Protein AF-X1KK42-F1 (afdb_monomer_lite)

Radius of gyration: 10.4 Å; chains: 1; bounding box: 21×23×24 Å

pLDDT: mean 95.78, std 3.56, range [79.81, 98.44]

Organism: NCBI:txid412755

Foldseek 3Di:
DQLCPDQEAEQEAQDCVRQVCVVVSVVSVNDHYYDYDPRRVVNND

Secondary structure (DSSP, 8-state):
--GGG-SEEE-----HHHHTTHHHHHHTT--SEEE--HHHHHHT-

Structure (mmCIF, N/CA/C/O backbone):
data_AF-X1KK42-F1
#
_entry.id   AF-X1KK42-F1
#
loop_
_atom_site.group_PDB
_atom_site.id
_atom_site.type_symbol
_atom_site.label_atom_id
_atom_site.label_alt_id
_atom_site.label_comp_id
_atom_site.label_asym_id
_atom_site.label_entity_id
_atom_site.label_seq_id
_atom_site.pdbx_PDB_ins_code
_atom_site.Cartn_x
_atom_site.Cartn_y
_atom_site.Cartn_z
_atom_site.occupancy
_atom_site.B_iso_or_equiv
_atom_site.auth_seq_id
_atom_site.auth_comp_id
_atom_site.auth_asym_id
_atom_site.auth_atom_id
_atom_site.pdbx_PDB_model_num
ATOM 1 N N . MET A 1 1 ? -2.334 14.311 10.119 1.00 79.81 1 MET A N 1
ATOM 2 C CA . MET A 1 1 ? -3.735 14.031 9.745 1.00 79.81 1 MET A CA 1
ATOM 3 C C . MET A 1 1 ? -4.072 12.619 10.194 1.00 79.81 1 MET A C 1
ATOM 5 O O . MET A 1 1 ? -3.177 11.777 10.139 1.00 79.81 1 MET A O 1
ATOM 9 N N . PRO A 1 2 ? -5.284 12.370 10.703 1.00 89.12 2 PRO A N 1
ATOM 10 C CA . PRO A 1 2 ? -5.738 11.012 10.992 1.00 89.12 2 PRO A CA 1
ATOM 11 C C . PRO A 1 2 ? -5.817 10.200 9.679 1.00 89.12 2 PRO A C 1
ATOM 13 O O . PRO A 1 2 ? -6.239 10.760 8.671 1.00 89.12 2 PRO A O 1
ATOM 16 N N . PRO A 1 3 ? -5.396 8.923 9.626 1.00 90.75 3 PRO A N 1
ATOM 17 C CA . PRO A 1 3 ? -5.467 8.113 8.400 1.00 90.75 3 PRO A CA 1
ATOM 18 C C . PRO A 1 3 ? -6.866 8.032 7.780 1.00 90.75 3 PRO A C 1
ATOM 20 O O . PRO A 1 3 ? -6.994 7.982 6.563 1.00 90.75 3 PRO A O 1
ATOM 23 N N . GLN A 1 4 ? -7.902 8.111 8.614 1.00 93.50 4 GLN A N 1
ATOM 24 C CA . GLN A 1 4 ? -9.314 8.146 8.237 1.00 93.50 4 GLN A CA 1
ATOM 25 C C . GLN A 1 4 ? -9.683 9.373 7.380 1.00 93.50 4 GLN A C 1
ATOM 27 O O . GLN A 1 4 ? -10.723 9.366 6.734 1.00 93.50 4 GLN A O 1
ATOM 32 N N . SER A 1 5 ? -8.872 10.442 7.378 1.00 94.88 5 SER A N 1
ATOM 33 C CA . SER A 1 5 ? -9.135 11.646 6.576 1.00 94.88 5 SER A CA 1
ATOM 34 C C . SER A 1 5 ? -8.489 11.621 5.188 1.00 94.88 5 SER A C 1
ATOM 36 O O . SER A 1 5 ? -8.428 12.664 4.545 1.00 94.88 5 SER A O 1
ATOM 38 N N . LEU A 1 6 ? -7.898 10.501 4.765 1.00 95.50 6 LEU A N 1
ATOM 39 C CA . LEU A 1 6 ? -7.323 10.354 3.428 1.00 95.50 6 LEU A CA 1
ATOM 40 C C . LEU A 1 6 ? -8.394 9.849 2.455 1.00 95.50 6 LEU A C 1
ATOM 42 O O . LEU A 1 6 ? -8.992 8.800 2.685 1.00 95.50 6 LEU A O 1
ATOM 46 N N . ASP A 1 7 ? -8.577 10.548 1.336 1.00 96.94 7 ASP A N 1
ATOM 47 C CA . ASP A 1 7 ? -9.537 10.144 0.300 1.00 96.94 7 ASP A CA 1
ATOM 48 C C . ASP A 1 7 ? -9.068 8.908 -0.483 1.00 96.94 7 ASP A C 1
ATOM 50 O O . ASP A 1 7 ? -9.873 8.072 -0.892 1.00 96.94 7 ASP A O 1
ATOM 54 N N . ALA A 1 8 ? -7.755 8.786 -0.703 1.00 97.19 8 ALA A N 1
ATOM 55 C CA . ALA A 1 8 ? -7.138 7.658 -1.392 1.00 97.19 8 ALA A CA 1
ATOM 56 C C . ALA A 1 8 ? -5.619 7.609 -1.170 1.00 97.19 8 ALA A C 1
ATOM 58 O O . ALA A 1 8 ? -4.994 8.585 -0.750 1.00 97.19 8 ALA A O 1
ATOM 59 N N . VAL A 1 9 ? -5.017 6.476 -1.532 1.00 97.44 9 VAL A N 1
ATOM 60 C CA . VAL A 1 9 ? -3.566 6.311 -1.699 1.00 97.44 9 VAL A CA 1
ATOM 61 C C . VAL A 1 9 ? -3.283 5.877 -3.133 1.00 97.44 9 VAL A C 1
ATOM 63 O O . VAL A 1 9 ? -3.973 5.012 -3.663 1.00 97.44 9 VAL A O 1
ATOM 66 N N . LEU A 1 10 ? -2.253 6.451 -3.756 1.00 98.19 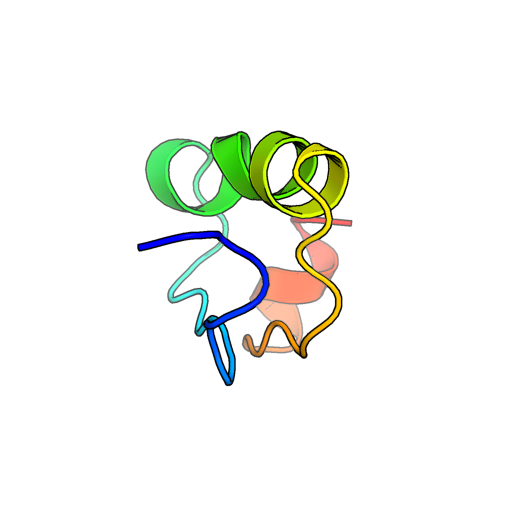10 LEU A N 1
ATOM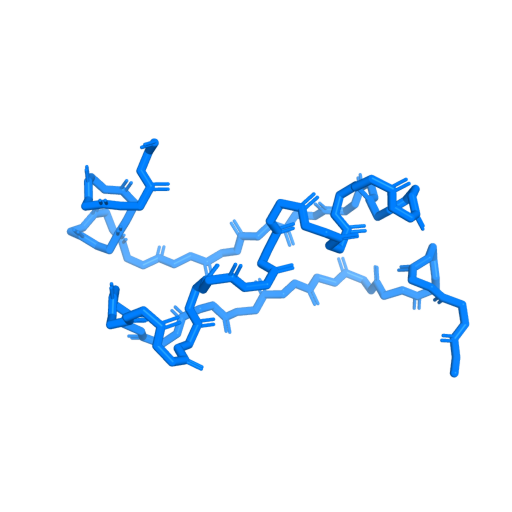 67 C CA . LEU A 1 10 ? -1.730 6.000 -5.044 1.00 98.19 10 LEU A CA 1
ATOM 68 C C . LEU A 1 10 ? -0.352 5.374 -4.822 1.00 98.19 10 LEU A C 1
ATOM 70 O O . LEU A 1 10 ? 0.577 6.060 -4.393 1.00 98.19 10 LEU A O 1
ATOM 74 N N . LEU A 1 11 ? -0.217 4.082 -5.108 1.00 98.00 11 LEU A N 1
ATOM 75 C CA . LEU A 1 11 ? 1.054 3.373 -5.017 1.00 98.00 11 LEU A CA 1
ATOM 76 C C . LEU A 1 11 ? 1.741 3.375 -6.387 1.00 98.00 11 LEU A C 1
ATOM 78 O O . LEU A 1 11 ? 1.184 2.902 -7.376 1.00 98.00 11 LEU A O 1
ATOM 82 N N . THR A 1 12 ? 2.956 3.922 -6.438 1.00 97.88 12 THR A N 1
ATOM 83 C CA . THR A 1 12 ? 3.695 4.121 -7.694 1.00 97.88 12 THR A CA 1
ATOM 84 C C . THR A 1 12 ? 4.323 2.834 -8.225 1.00 97.88 12 THR A C 1
ATOM 86 O O . THR A 1 12 ? 4.367 2.645 -9.436 1.00 97.88 12 THR A O 1
ATOM 89 N N . HIS A 1 13 ? 4.823 1.970 -7.336 1.00 98.06 13 HIS A N 1
ATOM 90 C CA . HIS A 1 13 ? 5.429 0.676 -7.653 1.00 98.06 13 HIS A CA 1
ATOM 91 C C . HIS A 1 13 ? 5.553 -0.199 -6.392 1.00 98.06 13 HIS A C 1
ATOM 93 O O . HIS A 1 13 ? 5.298 0.257 -5.278 1.00 98.06 13 HIS A O 1
ATOM 99 N N . ALA A 1 14 ? 5.945 -1.463 -6.569 1.00 97.81 14 ALA A N 1
ATOM 100 C CA . ALA A 1 14 ? 5.838 -2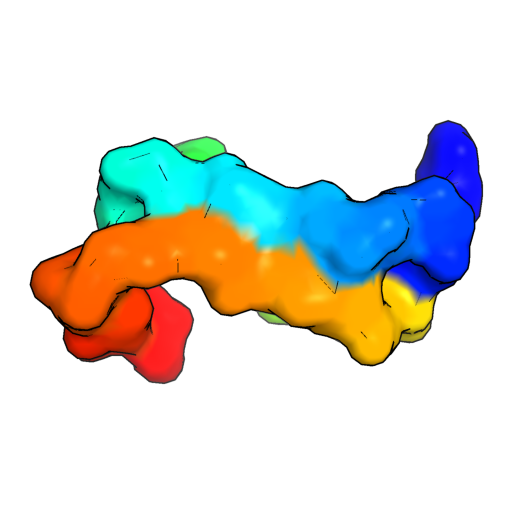.503 -5.544 1.00 97.81 14 ALA A CA 1
ATOM 101 C C . ALA A 1 14 ? 7.060 -2.668 -4.623 1.00 97.81 14 ALA A C 1
ATOM 103 O O . ALA A 1 14 ? 7.136 -3.654 -3.890 1.00 97.81 14 ALA A O 1
ATOM 104 N N . HIS A 1 15 ? 8.036 -1.758 -4.654 1.00 98.19 15 HIS A N 1
ATOM 105 C CA . HIS A 1 15 ? 9.174 -1.888 -3.748 1.00 98.19 15 HIS A CA 1
ATOM 106 C C . HIS A 1 15 ? 8.747 -1.698 -2.287 1.00 98.19 15 HIS A C 1
ATOM 108 O O . HIS A 1 15 ? 7.846 -0.916 -1.967 1.00 98.19 15 HIS A O 1
ATOM 114 N N . LEU A 1 16 ? 9.414 -2.427 -1.389 1.00 97.00 16 LEU A N 1
ATOM 115 C CA . LEU A 1 16 ? 9.064 -2.488 0.030 1.00 97.00 16 LEU A CA 1
ATOM 116 C C . LEU A 1 16 ? 9.121 -1.116 0.721 1.00 97.00 16 LEU A C 1
ATOM 118 O O . LEU A 1 16 ? 8.338 -0.852 1.629 1.00 97.00 16 LEU A O 1
ATOM 122 N N . ASP A 1 17 ? 10.004 -0.226 0.280 1.00 97.44 17 ASP A N 1
ATOM 123 C CA . ASP A 1 17 ? 10.106 1.154 0.760 1.00 97.44 17 ASP A CA 1
ATOM 124 C C . ASP A 1 17 ? 8.885 2.019 0.396 1.00 97.44 17 ASP A C 1
ATOM 126 O O . ASP A 1 17 ? 8.638 3.028 1.056 1.00 97.44 17 ASP A O 1
ATOM 130 N N . HIS A 1 18 ? 8.067 1.587 -0.569 1.00 96.88 18 HIS A N 1
ATOM 131 C CA . HIS A 1 18 ? 6.831 2.259 -0.973 1.00 96.88 18 HIS A CA 1
ATOM 132 C C . HIS A 1 18 ? 5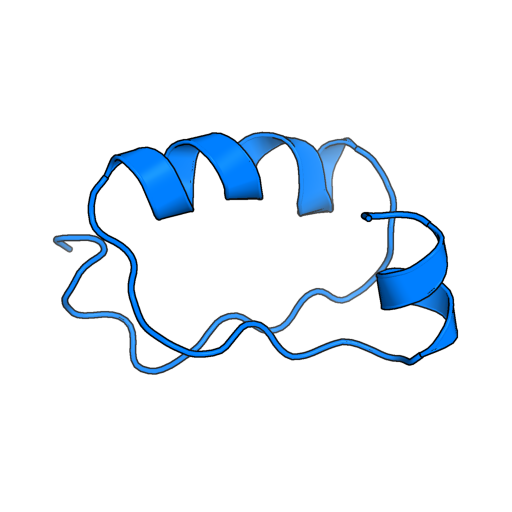.550 1.573 -0.470 1.00 96.88 18 HIS A C 1
ATOM 134 O O . HIS A 1 18 ? 4.577 2.262 -0.163 1.00 96.88 18 HIS A O 1
ATOM 140 N N . CYS A 1 19 ? 5.524 0.241 -0.348 1.00 97.38 19 CYS A N 1
ATOM 141 C CA . CYS A 1 19 ? 4.324 -0.506 0.062 1.00 97.38 19 CYS A CA 1
ATOM 142 C C . CYS A 1 19 ? 4.380 -1.066 1.497 1.00 97.38 19 CYS A C 1
ATOM 144 O O . CYS A 1 19 ? 3.341 -1.391 2.073 1.00 97.38 19 CYS A O 1
ATOM 146 N N . GLY A 1 20 ? 5.560 -1.130 2.123 1.00 97.19 20 GLY A N 1
ATOM 147 C CA . GLY A 1 20 ? 5.780 -1.854 3.382 1.00 97.19 20 GLY A CA 1
ATOM 148 C C . GLY A 1 20 ? 5.023 -1.311 4.596 1.00 97.19 20 GLY A C 1
ATOM 149 O O . GLY A 1 20 ? 4.835 -2.024 5.580 1.00 97.19 20 GLY A O 1
ATOM 150 N N . LEU A 1 21 ? 4.546 -0.063 4.539 1.00 96.94 21 LEU A N 1
ATOM 151 C CA . LEU A 1 21 ? 3.736 0.547 5.598 1.00 96.94 21 LEU A CA 1
ATOM 152 C C . LEU A 1 21 ? 2.228 0.533 5.319 1.00 96.94 21 LEU A C 1
ATOM 154 O O . LEU A 1 21 ? 1.467 0.914 6.210 1.00 96.94 21 LEU A O 1
ATOM 158 N N . LEU A 1 22 ? 1.771 0.066 4.151 1.00 96.31 22 LEU A N 1
ATOM 159 C CA . LEU A 1 22 ? 0.338 -0.025 3.846 1.00 96.31 22 LEU A CA 1
ATOM 160 C C . LEU A 1 22 ? -0.432 -0.890 4.860 1.00 96.31 22 LEU A C 1
ATOM 162 O O . LEU A 1 22 ? -1.471 -0.428 5.335 1.00 96.31 22 LEU A O 1
ATOM 166 N N . PRO A 1 23 ? 0.074 -2.052 5.329 1.00 95.75 23 PRO A N 1
ATOM 167 C CA . PRO A 1 23 ? -0.621 -2.823 6.363 1.00 95.75 23 PRO A CA 1
ATOM 168 C C . PRO A 1 23 ? -0.791 -2.049 7.676 1.00 95.75 23 PRO A C 1
ATOM 170 O O . PRO A 1 23 ? -1.812 -2.165 8.350 1.00 95.75 23 PRO A O 1
ATOM 173 N N . LYS A 1 24 ? 0.195 -1.219 8.038 1.00 95.81 24 LYS A N 1
ATOM 174 C CA . LYS A 1 24 ? 0.135 -0.363 9.230 1.00 95.81 24 LYS A CA 1
ATOM 175 C C . 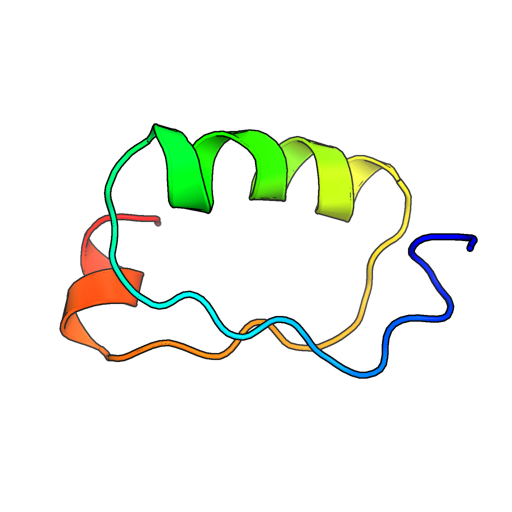LYS A 1 24 ? -0.839 0.799 9.045 1.00 95.81 24 LYS A C 1
ATOM 177 O O . LYS A 1 24 ? -1.449 1.232 10.017 1.00 95.81 24 LYS A O 1
ATOM 182 N N . LEU A 1 25 ? -0.964 1.316 7.825 1.00 95.69 25 LEU A N 1
ATOM 183 C CA . LEU A 1 25 ? -1.941 2.344 7.486 1.00 95.69 25 LEU A CA 1
ATOM 184 C C . LEU A 1 25 ? -3.367 1.802 7.663 1.00 95.69 25 LEU A C 1
ATOM 186 O O . LEU A 1 25 ? -4.158 2.424 8.367 1.00 95.69 25 LEU A O 1
ATOM 190 N N . VAL A 1 26 ? -3.648 0.608 7.129 1.00 95.06 26 VAL A N 1
ATOM 191 C CA . VAL A 1 26 ? -4.940 -0.090 7.280 1.00 95.06 26 VAL A CA 1
ATOM 192 C C . VAL A 1 26 ? -5.256 -0.383 8.751 1.00 95.06 26 VAL A C 1
ATOM 194 O O . VAL A 1 26 ? -6.367 -0.128 9.201 1.00 95.06 26 VAL A O 1
ATOM 197 N N . GLN A 1 27 ? -4.270 -0.825 9.542 1.00 95.56 27 GLN A N 1
ATOM 198 C CA . GLN A 1 27 ? -4.435 -1.030 10.993 1.00 95.56 27 GLN A CA 1
ATOM 199 C C . GLN A 1 27 ? -4.771 0.249 11.775 1.00 95.56 27 GLN A C 1
ATOM 201 O O . GLN A 1 27 ? -5.253 0.161 12.899 1.00 95.56 27 GLN A O 1
ATOM 206 N N . LYS A 1 28 ? -4.501 1.435 11.216 1.00 95.62 28 LYS A N 1
ATOM 207 C CA . LYS A 1 28 ? -4.849 2.731 11.817 1.00 95.62 28 LYS A CA 1
ATOM 208 C C . LYS A 1 28 ? -6.163 3.294 11.258 1.00 95.62 28 LYS A C 1
ATOM 210 O O . LYS A 1 28 ? -6.289 4.504 11.078 1.00 95.62 28 LYS A O 1
ATOM 215 N N . ASP A 1 29 ? -7.095 2.395 10.953 1.00 95.00 29 ASP A N 1
ATOM 216 C CA . ASP A 1 29 ? -8.429 2.642 10.399 1.00 95.00 29 ASP A CA 1
ATOM 217 C C . ASP A 1 29 ? -8.455 3.396 9.060 1.00 95.00 29 ASP A C 1
ATOM 219 O O . ASP A 1 29 ? -9.440 4.057 8.731 1.00 95.00 29 ASP A O 1
ATOM 223 N N . PHE A 1 30 ? -7.401 3.297 8.248 1.00 96.44 30 PHE A N 1
ATOM 224 C CA . PHE A 1 30 ? -7.532 3.695 6.850 1.00 96.44 30 PHE A CA 1
ATOM 225 C C . PHE A 1 30 ? -8.493 2.735 6.137 1.00 96.44 30 PHE A C 1
ATOM 227 O O . PHE A 1 30 ? -8.238 1.534 6.055 1.00 96.44 30 PHE A O 1
ATOM 234 N N . ASN A 1 31 ? -9.592 3.280 5.621 1.00 94.56 31 ASN A N 1
ATOM 235 C CA . ASN A 1 31 ? -10.712 2.541 5.036 1.00 94.56 31 ASN A CA 1
ATOM 236 C C . ASN A 1 31 ? -11.097 3.035 3.627 1.00 94.56 31 ASN A C 1
ATOM 238 O O . ASN A 1 31 ? -12.145 2.659 3.102 1.00 94.56 31 ASN A O 1
ATOM 242 N N . SER A 1 32 ? -10.238 3.850 3.015 1.00 94.88 32 SER A N 1
ATOM 243 C CA . SER A 1 32 ? -10.389 4.360 1.650 1.00 94.88 32 SER A CA 1
ATOM 244 C C . SER A 1 32 ? -9.660 3.478 0.624 1.00 94.88 32 SER A C 1
ATOM 246 O O . SER A 1 32 ? -9.044 2.466 0.956 1.00 94.88 32 SER A O 1
ATOM 248 N N . SER A 1 33 ? -9.729 3.850 -0.656 1.00 96.69 33 SER A N 1
ATOM 249 C CA . SER A 1 33 ? -9.147 3.056 -1.748 1.00 96.69 33 SER A CA 1
ATOM 250 C C . SER A 1 33 ? -7.631 3.243 -1.888 1.00 96.69 33 SER A C 1
ATOM 252 O O . SER A 1 33 ? -7.110 4.353 -1.757 1.00 96.69 33 SER A O 1
ATOM 254 N N . ILE A 1 34 ? -6.931 2.154 -2.224 1.00 97.31 34 ILE A N 1
ATOM 255 C CA . ILE A 1 34 ? -5.533 2.165 -2.672 1.00 97.31 34 ILE A CA 1
ATOM 256 C C . ILE A 1 34 ? -5.529 1.841 -4.167 1.00 97.31 34 ILE A C 1
ATOM 258 O O . ILE A 1 34 ? -5.940 0.754 -4.568 1.00 97.31 34 ILE A O 1
ATOM 262 N N . TYR A 1 35 ? -5.067 2.780 -4.985 1.00 98.31 35 TYR A N 1
ATOM 263 C CA . TYR A 1 35 ? -4.943 2.626 -6.430 1.00 98.31 35 TYR A CA 1
ATOM 264 C C . TYR A 1 35 ? -3.503 2.299 -6.810 1.00 98.31 35 TYR A C 1
ATOM 266 O O . TYR A 1 35 ? -2.555 2.864 -6.262 1.00 98.31 35 TYR A O 1
ATOM 274 N N . CYS A 1 36 ? -3.336 1.404 -7.775 1.00 98.25 36 CYS A N 1
ATOM 275 C CA . CYS A 1 36 ? -2.052 1.073 -8.379 1.00 98.25 36 CYS A CA 1
ATOM 276 C C . CYS A 1 36 ? -2.282 0.411 -9.742 1.00 98.25 36 CYS A C 1
ATOM 278 O O . CYS A 1 36 ? -3.423 0.164 -10.131 1.00 98.25 36 CYS A O 1
ATOM 280 N N . THR A 1 37 ? -1.208 0.145 -10.480 1.00 98.44 37 THR A N 1
ATOM 281 C CA . THR A 1 37 ? -1.290 -0.689 -11.685 1.00 98.44 37 THR A CA 1
ATOM 282 C C . THR A 1 37 ? -1.545 -2.147 -11.312 1.00 98.44 37 THR A C 1
ATOM 284 O O . THR A 1 37 ? -1.135 -2.591 -10.238 1.00 98.44 37 THR A O 1
ATOM 287 N N . ASP A 1 38 ? -2.137 -2.921 -12.225 1.00 98.25 38 ASP A N 1
ATOM 288 C CA . ASP A 1 38 ? -2.386 -4.354 -12.007 1.00 98.25 38 ASP A CA 1
ATOM 289 C C . ASP A 1 38 ? -1.104 -5.111 -11.622 1.00 98.25 38 ASP A C 1
ATOM 291 O O . ASP A 1 38 ? -1.099 -5.884 -10.665 1.00 98.25 38 ASP A O 1
ATOM 295 N N . ALA A 1 39 ? 0.012 -4.801 -12.294 1.00 97.94 39 ALA A N 1
ATOM 296 C CA . ALA A 1 39 ? 1.321 -5.386 -12.001 1.00 97.94 39 ALA A CA 1
ATOM 297 C C . ALA A 1 39 ? 1.819 -5.066 -10.579 1.00 97.94 39 ALA A C 1
ATOM 299 O O . ALA A 1 39 ? 2.440 -5.904 -9.933 1.00 97.94 39 ALA A O 1
ATOM 300 N N . THR A 1 40 ? 1.543 -3.861 -10.069 1.00 98.31 40 THR A N 1
ATOM 301 C CA . THR A 1 40 ? 1.904 -3.499 -8.691 1.00 98.31 40 THR A CA 1
ATOM 302 C C . THR A 1 40 ? 1.031 -4.261 -7.697 1.00 98.31 40 THR A C 1
ATOM 304 O O . THR A 1 40 ? 1.561 -4.822 -6.742 1.00 98.31 40 THR A O 1
ATOM 307 N N . SER A 1 41 ? -0.283 -4.331 -7.951 1.00 96.94 41 SER A N 1
ATOM 308 C CA . SER A 1 41 ? -1.230 -5.063 -7.102 1.00 96.94 41 SER A CA 1
ATOM 309 C C . SER A 1 41 ? -0.844 -6.530 -6.959 1.00 96.94 41 SER A C 1
ATOM 311 O O . SER A 1 41 ? -0.903 -7.062 -5.858 1.00 96.94 41 SER A O 1
ATOM 313 N N . GLU A 1 42 ? -0.422 -7.178 -8.045 1.00 97.50 42 GLU A N 1
ATOM 314 C CA . GLU A 1 42 ? -0.019 -8.585 -8.031 1.00 97.50 42 GLU A CA 1
ATOM 315 C C . GLU A 1 42 ? 1.152 -8.861 -7.076 1.00 97.50 42 GLU A C 1
ATOM 317 O O . GLU A 1 42 ? 1.145 -9.876 -6.383 1.00 97.50 42 GLU A O 1
ATOM 322 N N . ILE A 1 43 ? 2.118 -7.940 -6.989 1.00 96.88 43 ILE A N 1
ATOM 323 C CA . ILE A 1 43 ? 3.315 -8.091 -6.148 1.00 96.88 43 ILE A CA 1
ATOM 324 C C . ILE A 1 43 ? 3.018 -7.768 -4.675 1.00 96.88 43 ILE A C 1
ATOM 326 O O . ILE A 1 43 ? 3.631 -8.354 -3.786 1.00 96.88 43 ILE A O 1
ATOM 330 N N . THR A 1 44 ? 2.098 -6.838 -4.397 1.00 94.56 44 THR A N 1
ATOM 331 C CA . THR A 1 44 ? 1.824 -6.335 -3.035 1.00 94.56 44 THR A CA 1
ATOM 332 C C . THR A 1 44 ? 0.651 -7.009 -2.317 1.00 94.56 44 THR A C 1
ATOM 334 O O . THR A 1 44 ? 0.165 -6.459 -1.328 1.00 94.56 44 THR A O 1
ATOM 337 N N . ARG A 1 45 ? 0.146 -8.127 -2.845 1.00 83.94 45 ARG A N 1
ATOM 338 C CA . ARG A 1 45 ? -0.980 -8.889 -2.277 1.00 83.94 45 ARG A CA 1
ATOM 339 C C . ARG A 1 45 ? -0.670 -9.530 -0.929 1.00 83.94 45 ARG A C 1
ATOM 341 O O . ARG A 1 45 ? 0.461 -10.029 -0.747 1.00 83.94 45 ARG A O 1
#

InterPro domains:
  IPR001279 Metall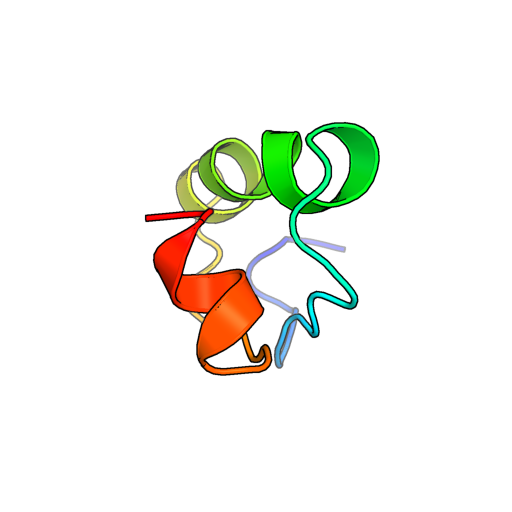o-beta-lactamase [PF00753] (3-40)
  IPR036866 Ribonuclease Z/Hydroxyacylglutathione hydrolase-like [G3DSA:3.60.15.10] (1-45)
  IPR036866 Ribonuclease Z/Hydroxyacylglutathione hydrolase-like [SSF56281] (2-43)
  IPR050698 RNA Processing Metallo-Beta-Lactamase [PTHR11203] (4-44)

Sequence (45 aa):
MPPQSLDAVLLTHAHLDHCGLLPKLVQKDFNSSIYCTDATSEITR